Protein AF-A0A925CY85-F1 (afdb_monomer_lite)

pLDDT: mean 90.91, std 6.32, range [72.56, 98.31]

Structure (mmCIF, N/CA/C/O backbone):
data_AF-A0A925CY85-F1
#
_entry.id   AF-A0A925CY85-F1
#
loop_
_atom_site.group_PDB
_atom_site.id
_atom_site.type_symbol
_atom_site.label_atom_id
_atom_site.label_alt_id
_atom_site.label_comp_id
_atom_site.label_asym_id
_atom_site.label_entity_id
_atom_site.label_seq_id
_atom_site.pdbx_PDB_ins_code
_atom_site.Cartn_x
_atom_site.Cartn_y
_atom_site.Cartn_z
_atom_site.occupancy
_atom_site.B_iso_or_equiv
_atom_site.auth_seq_id
_atom_site.auth_comp_id
_atom_site.auth_asym_id
_atom_site.auth_atom_id
_atom_site.pdbx_PDB_model_num
ATOM 1 N N . MET A 1 1 ? -1.224 -1.350 -1.470 1.00 94.56 1 MET A N 1
ATOM 2 C CA . MET A 1 1 ? -0.127 -0.402 -1.163 1.00 94.56 1 MET A CA 1
ATOM 3 C C . MET A 1 1 ? 0.025 0.595 -2.302 1.00 94.56 1 MET A C 1
ATOM 5 O O . MET A 1 1 ? 0.038 0.187 -3.464 1.00 94.56 1 MET A O 1
ATOM 9 N N . CYS A 1 2 ? 0.116 1.885 -1.986 1.00 95.12 2 CYS A N 1
ATOM 10 C CA . CYS A 1 2 ? 0.264 2.967 -2.965 1.00 95.12 2 CYS A CA 1
ATOM 11 C C . CYS A 1 2 ? 1.039 4.148 -2.373 1.00 95.12 2 CYS A C 1
ATOM 13 O O . CYS A 1 2 ? 1.035 4.334 -1.166 1.00 95.12 2 CYS A O 1
ATOM 15 N N . ASP A 1 3 ? 1.688 4.954 -3.216 1.00 94.50 3 ASP A N 1
ATOM 16 C CA . ASP A 1 3 ? 2.442 6.128 -2.752 1.00 94.50 3 ASP A CA 1
ATOM 17 C C . ASP A 1 3 ? 1.539 7.226 -2.169 1.00 94.50 3 ASP A C 1
ATOM 19 O O . ASP A 1 3 ? 1.875 7.831 -1.151 1.00 94.50 3 ASP A O 1
ATOM 23 N N . TRP A 1 4 ? 0.383 7.442 -2.802 1.00 95.81 4 TRP A N 1
ATOM 24 C CA . TRP A 1 4 ? -0.590 8.467 -2.434 1.00 95.81 4 TRP A CA 1
ATOM 25 C C . TRP A 1 4 ? -2.009 7.905 -2.477 1.00 95.81 4 TRP A C 1
ATOM 27 O O . TRP A 1 4 ? -2.347 7.094 -3.349 1.00 95.81 4 TRP A O 1
ATOM 37 N N . PHE A 1 5 ? -2.841 8.397 -1.567 1.00 97.19 5 PHE A N 1
ATOM 38 C CA . PHE A 1 5 ? -4.257 8.083 -1.456 1.00 97.19 5 PHE A CA 1
ATOM 39 C C . PHE A 1 5 ? -5.014 9.316 -0.954 1.00 97.19 5 PHE A C 1
ATOM 41 O O . PHE A 1 5 ? -4.397 10.230 -0.408 1.00 97.19 5 PHE A O 1
ATOM 48 N N . ASP A 1 6 ? -6.334 9.334 -1.132 1.00 96.19 6 ASP A N 1
ATOM 49 C CA . ASP A 1 6 ? -7.233 10.369 -0.599 1.00 96.19 6 ASP A CA 1
ATOM 50 C C . ASP A 1 6 ? -6.870 10.732 0.853 1.00 96.19 6 ASP A C 1
ATOM 52 O O . ASP A 1 6 ? -6.558 9.808 1.600 1.00 96.19 6 ASP A O 1
ATOM 56 N N . PRO A 1 7 ? -6.861 12.005 1.294 1.00 96.06 7 PRO A N 1
ATOM 57 C CA . PRO A 1 7 ? -7.220 13.234 0.580 1.00 96.06 7 PRO A CA 1
ATOM 58 C C . PRO A 1 7 ? -6.088 13.846 -0.264 1.00 96.06 7 PRO A C 1
ATOM 60 O O . PRO A 1 7 ? -6.215 14.986 -0.713 1.00 96.06 7 PRO A O 1
ATOM 63 N N . ALA A 1 8 ? -4.972 13.139 -0.487 1.00 96.50 8 ALA A N 1
ATOM 64 C CA . ALA A 1 8 ? -3.963 13.603 -1.439 1.00 96.50 8 ALA A CA 1
ATOM 65 C C . ALA A 1 8 ? -4.581 13.739 -2.841 1.00 96.50 8 ALA A C 1
ATOM 67 O O . ALA A 1 8 ? -5.437 12.943 -3.236 1.00 96.50 8 ALA A O 1
ATOM 68 N N . TYR A 1 9 ? -4.125 14.717 -3.621 1.00 95.38 9 TYR A N 1
ATOM 69 C CA . TYR A 1 9 ? -4.682 14.989 -4.949 1.00 95.38 9 TYR A CA 1
ATOM 70 C C . TYR A 1 9 ? -3.633 15.364 -5.997 1.00 95.38 9 TYR A C 1
ATOM 72 O O . TYR A 1 9 ? -3.889 15.193 -7.193 1.00 95.38 9 TYR A O 1
ATOM 80 N N . LYS A 1 10 ? -2.435 15.819 -5.603 1.00 96.12 10 LYS A N 1
ATOM 81 C CA . LYS A 1 10 ? -1.433 16.352 -6.549 1.00 96.12 10 LYS A CA 1
ATOM 82 C C . LYS A 1 10 ? -0.906 15.307 -7.529 1.00 96.12 10 LYS A C 1
ATOM 84 O O . LYS A 1 10 ? -0.527 15.654 -8.644 1.00 96.12 10 LYS A O 1
ATOM 89 N N . ALA A 1 11 ? -0.913 14.024 -7.157 1.00 91.88 11 ALA A N 1
ATOM 90 C CA . ALA A 1 11 ? -0.515 12.950 -8.067 1.00 91.88 11 ALA A CA 1
ATOM 91 C C . ALA A 1 11 ? -1.596 12.563 -9.097 1.00 91.88 11 ALA A C 1
ATOM 93 O O . ALA A 1 11 ? -1.296 11.798 -10.010 1.00 91.88 11 ALA A O 1
ATOM 94 N N . GLY A 1 12 ? -2.832 13.070 -8.993 1.00 92.44 12 GLY A N 1
ATOM 95 C CA . GLY A 1 12 ? -3.877 12.920 -10.011 1.00 92.44 12 GLY A CA 1
ATOM 96 C C . GLY A 1 12 ? -4.324 11.473 -10.277 1.00 92.44 12 GLY A C 1
ATOM 97 O O . GLY A 1 12 ? -4.722 10.743 -9.368 1.00 92.44 12 GLY A O 1
ATOM 98 N N . GLY A 1 13 ? -4.286 11.049 -11.547 1.00 90.00 13 GLY A N 1
ATOM 99 C CA . GLY A 1 13 ? -4.771 9.738 -12.018 1.00 90.00 13 GLY A CA 1
ATOM 100 C C . GLY A 1 13 ? -4.262 8.512 -11.234 1.00 90.00 13 GLY A C 1
ATOM 101 O O . GLY A 1 13 ? -5.045 7.591 -10.971 1.00 90.00 13 GLY A O 1
ATOM 102 N N . PRO A 1 14 ? -2.983 8.469 -10.809 1.00 91.12 14 PRO A N 1
ATOM 103 C CA . PRO A 1 14 ? -2.481 7.588 -9.766 1.00 91.12 14 PRO A CA 1
ATOM 104 C C . PRO A 1 14 ? -3.442 7.329 -8.605 1.00 91.12 14 PRO A C 1
ATOM 106 O O . PRO A 1 14 ? -3.811 6.175 -8.385 1.00 91.12 14 PRO A O 1
ATOM 109 N N . ILE A 1 15 ? -3.891 8.388 -7.941 1.00 94.81 15 ILE A N 1
ATOM 110 C CA . ILE A 1 15 ? -4.735 8.336 -6.747 1.00 94.81 15 ILE A CA 1
ATOM 111 C C . ILE A 1 15 ? -6.141 7.867 -7.113 1.00 94.81 15 ILE A C 1
ATOM 113 O O . ILE A 1 15 ? -6.658 6.924 -6.513 1.00 94.81 15 ILE A O 1
ATOM 117 N N . ARG A 1 16 ? -6.738 8.451 -8.163 1.00 94.75 16 ARG A N 1
ATOM 118 C CA . ARG A 1 16 ? -8.114 8.115 -8.564 1.00 94.75 16 ARG A CA 1
ATOM 119 C C . ARG A 1 16 ? -8.278 6.639 -8.924 1.00 94.75 16 ARG A C 1
ATOM 121 O O . ARG A 1 16 ? -9.279 6.027 -8.569 1.00 94.75 16 ARG A O 1
ATOM 128 N N . SER A 1 17 ? -7.279 6.052 -9.580 1.00 93.38 17 SER A N 1
ATOM 129 C CA . SER A 1 17 ? -7.281 4.622 -9.892 1.00 93.38 17 SER A CA 1
ATOM 130 C C . SER A 1 17 ? -7.202 3.739 -8.644 1.00 93.38 17 SER A C 1
ATOM 132 O O . SER A 1 17 ? -7.844 2.695 -8.642 1.00 93.38 17 SER A O 1
ATOM 134 N N . CYS A 1 18 ? -6.442 4.126 -7.605 1.00 94.81 18 CYS A N 1
ATOM 135 C CA . CYS A 1 18 ? -6.414 3.391 -6.331 1.00 94.81 18 CYS A CA 1
ATOM 136 C C . CYS A 1 18 ? -7.798 3.384 -5.683 1.00 94.81 18 CYS A C 1
ATOM 138 O O . CYS A 1 18 ? -8.277 2.336 -5.265 1.00 94.81 18 CYS A O 1
ATOM 140 N N . ILE A 1 19 ? -8.420 4.566 -5.606 1.00 96.50 19 ILE A N 1
ATOM 141 C CA . ILE A 1 19 ? -9.729 4.756 -4.976 1.00 96.50 19 ILE A CA 1
ATOM 142 C C . ILE A 1 19 ? -10.776 3.920 -5.709 1.00 96.50 19 ILE A C 1
ATOM 144 O O . ILE A 1 19 ? -11.473 3.130 -5.085 1.00 96.50 19 ILE A O 1
ATOM 148 N N . ASN A 1 20 ? -10.850 4.044 -7.037 1.00 96.06 20 ASN A N 1
ATOM 149 C CA . ASN A 1 20 ? -11.813 3.289 -7.837 1.00 96.06 20 ASN A CA 1
ATOM 150 C C . ASN A 1 20 ? -11.626 1.774 -7.675 1.00 96.06 20 ASN A C 1
ATOM 152 O O . ASN A 1 20 ? -12.613 1.066 -7.524 1.00 96.06 20 ASN A O 1
ATOM 156 N N . PHE A 1 21 ? -10.379 1.288 -7.662 1.00 95.06 21 PHE A N 1
ATOM 157 C CA . PHE A 1 21 ? -10.089 -0.128 -7.436 1.00 95.06 21 PHE A CA 1
ATOM 158 C C . PHE A 1 21 ? -10.585 -0.599 -6.062 1.00 95.06 21 PHE A C 1
ATOM 160 O O . PHE A 1 21 ? -11.304 -1.589 -5.979 1.00 95.06 21 PHE A O 1
ATOM 167 N N . ALA A 1 22 ? -10.262 0.137 -4.994 1.00 96.69 22 ALA A N 1
ATO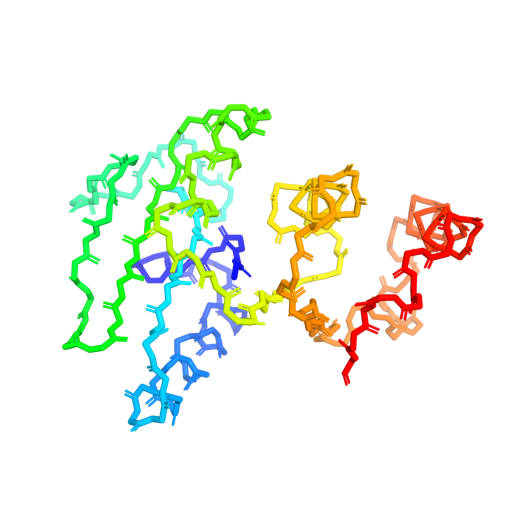M 168 C CA . ALA A 1 22 ? -10.711 -0.199 -3.645 1.00 96.69 22 ALA A CA 1
ATOM 169 C C . ALA A 1 22 ? -12.246 -0.225 -3.541 1.00 96.69 22 ALA A C 1
ATOM 171 O O . ALA A 1 22 ? -12.809 -1.165 -2.992 1.00 96.69 22 ALA A O 1
ATOM 172 N N . LEU A 1 23 ? -12.927 0.766 -4.126 1.00 96.62 23 LEU A N 1
ATOM 173 C CA . LEU A 1 23 ? -14.391 0.845 -4.127 1.00 96.62 23 LEU A CA 1
ATOM 174 C C . LEU A 1 23 ? -15.056 -0.278 -4.930 1.00 96.62 23 LEU A C 1
ATOM 176 O O . LEU A 1 23 ? -16.133 -0.730 -4.555 1.00 96.62 23 LEU A O 1
ATOM 180 N N . GLN A 1 24 ? -14.443 -0.716 -6.030 1.00 96.56 24 GLN A N 1
ATOM 181 C CA . GLN A 1 24 ? -14.961 -1.831 -6.826 1.00 96.56 24 GLN A CA 1
ATOM 182 C C . GLN A 1 24 ? -14.826 -3.170 -6.097 1.00 96.56 24 GLN A C 1
ATOM 184 O O . GLN A 1 24 ? -15.686 -4.026 -6.255 1.00 96.56 24 GLN A O 1
ATOM 189 N N . MET A 1 25 ? -13.782 -3.331 -5.283 1.00 95.62 25 MET A N 1
ATOM 190 C CA . MET A 1 25 ? -13.462 -4.593 -4.609 1.00 95.62 25 MET A CA 1
ATOM 191 C C . MET A 1 25 ? -14.063 -4.716 -3.201 1.00 95.62 25 MET A C 1
ATOM 193 O O . MET A 1 25 ? -14.086 -5.810 -2.648 1.00 95.62 25 MET A O 1
ATOM 197 N N . GLN A 1 26 ? -14.578 -3.628 -2.617 1.00 95.56 26 GLN A N 1
ATOM 198 C CA . GLN A 1 26 ? -15.019 -3.586 -1.212 1.00 95.56 26 GLN A CA 1
ATOM 199 C C . GLN A 1 26 ? -16.163 -4.554 -0.854 1.00 95.56 26 GLN A C 1
ATOM 201 O O . GLN A 1 26 ? -16.378 -4.824 0.322 1.00 95.56 26 GLN A O 1
ATOM 206 N N . ASN A 1 27 ? -16.925 -5.044 -1.838 1.00 95.44 27 ASN A N 1
ATOM 207 C CA . ASN A 1 27 ? -18.018 -5.996 -1.600 1.00 95.44 27 ASN A CA 1
ATOM 208 C C . ASN A 1 27 ? -17.538 -7.455 -1.576 1.00 95.44 27 ASN A C 1
ATOM 210 O O . ASN A 1 27 ? -18.267 -8.326 -1.114 1.00 95.44 27 ASN A O 1
ATOM 214 N N . GLU A 1 28 ? -16.339 -7.718 -2.096 1.00 96.38 28 GLU A N 1
ATOM 215 C CA . GLU A 1 28 ? -15.749 -9.057 -2.193 1.00 96.38 28 GLU A CA 1
ATOM 216 C C . GLU A 1 28 ? -14.571 -9.241 -1.227 1.00 96.38 28 GLU A C 1
ATOM 218 O O . GLU A 1 28 ? -14.235 -10.370 -0.879 1.00 96.38 28 GLU A O 1
ATOM 223 N N . TYR A 1 29 ? -13.943 -8.143 -0.791 1.00 96.50 29 TYR A N 1
ATOM 224 C CA . TYR A 1 29 ? -12.721 -8.163 0.008 1.00 96.50 29 TYR A CA 1
ATOM 225 C C . TYR A 1 29 ? -12.735 -7.092 1.099 1.00 96.50 29 TYR A C 1
ATOM 227 O O . TYR A 1 29 ? -13.185 -5.967 0.872 1.00 96.50 29 TYR A O 1
ATOM 235 N N . ASP A 1 30 ? -12.105 -7.404 2.233 1.00 97.50 30 ASP A N 1
ATOM 236 C CA . ASP A 1 30 ? -11.663 -6.404 3.203 1.00 97.50 30 ASP A CA 1
ATOM 237 C C . ASP A 1 30 ? -10.412 -5.690 2.676 1.00 97.50 30 ASP A C 1
ATOM 239 O O . ASP A 1 30 ? -9.343 -6.283 2.493 1.00 97.50 30 ASP A O 1
ATOM 243 N N . ILE A 1 31 ? -10.529 -4.391 2.411 1.00 98.06 31 ILE A N 1
ATOM 244 C CA . ILE A 1 31 ? -9.473 -3.619 1.759 1.00 98.06 31 ILE A CA 1
ATOM 245 C C . ILE A 1 31 ? -8.666 -2.826 2.785 1.00 98.06 31 ILE A C 1
ATOM 247 O O . ILE A 1 31 ? -9.163 -1.909 3.439 1.00 98.06 31 ILE A O 1
ATOM 251 N N . PHE A 1 32 ? -7.363 -3.107 2.835 1.00 98.31 32 PHE A N 1
ATOM 252 C CA . PHE A 1 32 ? -6.396 -2.374 3.649 1.00 98.31 32 PHE A CA 1
ATOM 253 C C . PHE A 1 32 ? -5.425 -1.586 2.766 1.00 98.31 32 PHE A C 1
ATOM 255 O O . PHE A 1 32 ? -4.652 -2.136 1.973 1.00 98.31 32 PHE A O 1
ATOM 262 N N . ILE A 1 33 ? -5.441 -0.266 2.912 1.00 98.12 33 ILE A N 1
ATOM 263 C CA . ILE A 1 33 ? -4.648 0.659 2.108 1.00 98.12 33 ILE A CA 1
ATOM 264 C C . ILE A 1 33 ? -3.530 1.231 2.965 1.00 98.12 33 ILE A C 1
ATOM 266 O O . ILE A 1 33 ? -3.754 2.085 3.811 1.00 98.12 33 ILE A O 1
ATOM 270 N N . LEU A 1 34 ? -2.301 0.800 2.702 1.00 97.75 34 LEU A N 1
ATOM 271 C CA . LEU A 1 34 ? -1.106 1.443 3.240 1.00 97.75 34 LEU A CA 1
ATOM 272 C C . LEU A 1 34 ? -0.572 2.484 2.246 1.00 97.75 34 LEU A C 1
ATOM 274 O O . LEU A 1 34 ? -0.282 2.132 1.093 1.00 97.75 34 LEU A O 1
ATOM 278 N N . THR A 1 35 ? -0.439 3.731 2.705 1.00 97.44 35 THR A N 1
ATOM 279 C CA . THR A 1 35 ? -0.061 4.904 1.897 1.00 97.44 35 THR A CA 1
ATOM 280 C C . THR A 1 35 ? 0.783 5.909 2.682 1.00 97.44 35 THR A C 1
ATOM 282 O O . THR A 1 35 ? 0.879 5.819 3.902 1.00 97.44 35 THR A O 1
ATOM 285 N N . GLY A 1 36 ? 1.399 6.877 1.997 1.00 96.56 36 GLY A N 1
ATOM 286 C CA . GLY A 1 36 ? 2.131 7.967 2.648 1.00 96.56 36 GLY A CA 1
ATOM 287 C C . GLY A 1 36 ? 1.214 9.022 3.245 1.00 96.56 36 GLY A C 1
ATOM 288 O O . GLY A 1 36 ? 0.123 9.261 2.731 1.00 96.56 36 GLY A O 1
ATOM 289 N N . ASN A 1 37 ? 1.677 9.680 4.307 1.00 97.25 37 ASN A N 1
ATOM 290 C CA . ASN A 1 37 ? 0.946 10.772 4.949 1.00 97.25 37 ASN A CA 1
ATOM 291 C C . ASN A 1 37 ? 1.180 12.154 4.314 1.00 97.25 37 ASN A C 1
ATOM 293 O O . ASN A 1 37 ? 0.705 13.133 4.871 1.00 97.25 37 ASN A O 1
ATOM 297 N N . LYS A 1 38 ? 1.896 12.261 3.188 1.00 96.25 38 LYS A N 1
ATOM 298 C CA . LYS A 1 38 ? 2.172 13.527 2.478 1.00 96.25 38 LYS A CA 1
ATOM 299 C C . LYS A 1 38 ? 1.662 13.451 1.047 1.00 96.25 38 LYS A C 1
ATOM 301 O O . LYS A 1 38 ? 1.666 12.374 0.449 1.00 96.25 38 LYS A O 1
ATOM 306 N N . ASP A 1 39 ? 1.277 14.590 0.482 1.00 96.19 39 ASP A N 1
ATOM 307 C CA . ASP A 1 39 ? 0.961 14.680 -0.945 1.00 96.19 39 ASP A CA 1
ATOM 308 C C . ASP A 1 39 ? 2.248 14.761 -1.796 1.00 96.19 39 ASP A C 1
ATOM 310 O O . ASP A 1 39 ? 3.366 14.901 -1.291 1.00 96.19 39 ASP A O 1
ATOM 314 N N . LEU A 1 40 ? 2.110 14.635 -3.115 1.00 95.00 40 LEU A N 1
ATOM 315 C CA . LEU A 1 40 ? 3.217 14.697 -4.059 1.00 95.00 40 LEU A CA 1
ATOM 316 C C . LEU A 1 40 ? 3.980 16.024 -3.920 1.00 95.00 40 LEU A C 1
ATOM 318 O O . LEU A 1 40 ? 3.428 17.097 -4.154 1.00 95.00 40 LEU A O 1
ATOM 322 N N . ASN A 1 41 ? 5.278 15.903 -3.627 1.00 93.88 41 ASN A N 1
ATOM 323 C CA . ASN A 1 41 ? 6.241 16.989 -3.410 1.00 93.88 41 ASN A CA 1
ATOM 324 C C . ASN A 1 41 ? 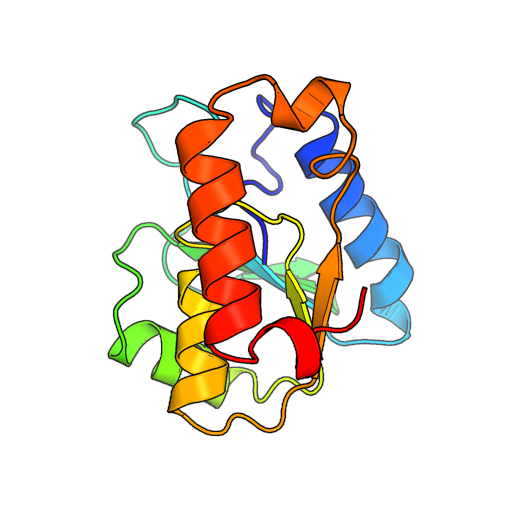6.005 17.855 -2.161 1.00 93.88 41 ASN A C 1
ATOM 326 O O . ASN A 1 41 ? 6.719 18.841 -1.984 1.00 93.88 41 ASN A O 1
ATOM 330 N N . ASP A 1 42 ? 5.083 17.472 -1.275 1.00 95.06 42 ASP A N 1
ATOM 331 C CA 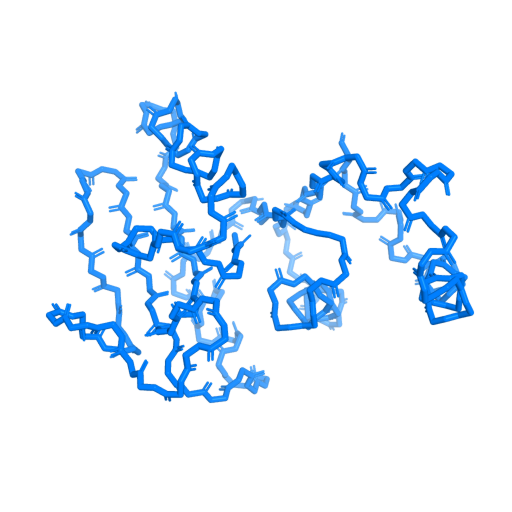. ASP A 1 42 ? 4.874 18.183 -0.015 1.00 95.06 42 ASP A CA 1
ATOM 332 C C . ASP A 1 42 ? 5.812 17.689 1.086 1.00 95.06 42 ASP A C 1
ATOM 334 O O . ASP A 1 42 ? 6.143 16.503 1.187 1.00 95.06 42 ASP A O 1
ATOM 338 N N . THR A 1 43 ? 6.236 18.620 1.939 1.00 93.25 43 THR A N 1
ATOM 339 C CA . THR A 1 43 ? 7.033 18.323 3.136 1.00 93.25 43 THR A CA 1
ATOM 340 C C . THR A 1 43 ? 6.162 18.088 4.360 1.00 93.25 43 THR A C 1
ATOM 342 O O . THR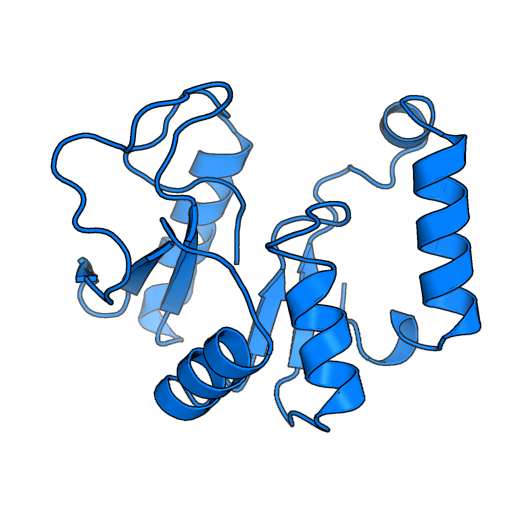 A 1 43 ? 6.550 17.297 5.223 1.00 93.25 43 THR A O 1
ATOM 345 N N . GLU A 1 44 ? 4.987 18.712 4.403 1.00 95.56 44 GLU A N 1
ATOM 346 C CA . GLU A 1 44 ? 4.052 18.623 5.519 1.00 95.56 44 GLU A CA 1
ATOM 347 C C . GLU A 1 44 ? 3.074 17.451 5.353 1.00 95.56 44 GLU A C 1
ATOM 349 O O . GLU A 1 44 ? 2.698 17.111 4.225 1.00 95.56 44 GLU A O 1
ATOM 354 N N . PRO A 1 45 ? 2.643 16.822 6.460 1.00 96.44 45 PRO A N 1
ATOM 355 C CA . PRO A 1 45 ? 1.577 15.831 6.429 1.00 96.44 45 PRO A CA 1
ATOM 356 C C . PRO A 1 45 ? 0.236 16.390 5.930 1.00 96.44 45 PRO A C 1
ATOM 358 O O . PRO A 1 45 ? -0.069 17.578 6.065 1.00 96.44 45 PRO A O 1
ATOM 361 N N . LEU A 1 46 ? -0.602 15.501 5.400 1.00 96.69 46 LEU A N 1
ATOM 362 C CA . LEU A 1 46 ? -1.983 15.775 5.017 1.00 96.69 46 LEU A CA 1
ATOM 363 C C . LEU A 1 46 ? -2.774 16.285 6.229 1.00 96.69 46 LEU A C 1
ATOM 365 O O . LEU A 1 46 ? -2.782 15.674 7.299 1.00 96.69 46 LEU A O 1
ATOM 369 N N . LYS A 1 47 ? -3.473 17.408 6.052 1.00 94.50 47 LYS A N 1
ATOM 370 C CA . LYS A 1 47 ? -4.297 18.005 7.109 1.00 94.50 47 LYS A CA 1
ATOM 371 C C . LYS A 1 47 ? -5.467 17.089 7.467 1.00 94.50 47 LYS A C 1
ATOM 373 O O . LYS A 1 47 ? -6.119 16.544 6.583 1.00 94.50 47 LYS A O 1
ATOM 378 N N . GLY A 1 48 ? -5.752 16.966 8.763 1.00 92.00 48 GLY A N 1
ATOM 379 C CA . GLY A 1 48 ? -6.869 16.161 9.272 1.00 92.00 48 GLY A CA 1
ATOM 380 C C . GLY A 1 48 ? -6.644 14.646 9.221 1.00 92.00 48 GLY A C 1
ATOM 381 O O . GLY A 1 48 ? -7.542 13.897 9.588 1.00 92.00 48 GLY A O 1
ATOM 382 N N . ILE A 1 49 ? -5.461 14.194 8.796 1.00 94.88 49 ILE A N 1
ATOM 383 C CA . ILE A 1 49 ? -5.078 12.783 8.793 1.00 94.88 49 ILE A CA 1
ATOM 384 C C . ILE A 1 49 ? -4.260 12.464 10.037 1.00 94.88 49 ILE A C 1
ATOM 386 O O . ILE A 1 49 ? -3.287 13.153 10.349 1.00 94.88 49 ILE A O 1
ATOM 390 N N . ILE A 1 50 ? -4.630 11.383 10.722 1.00 94.75 50 ILE A N 1
ATOM 391 C CA . ILE A 1 50 ? -3.855 10.867 11.845 1.00 94.75 50 ILE A CA 1
ATOM 392 C C . ILE A 1 50 ? -2.884 9.831 11.288 1.00 94.75 50 ILE A C 1
ATOM 394 O O . ILE A 1 50 ? -3.283 8.831 10.694 1.00 94.75 50 ILE A O 1
ATOM 398 N N . SER A 1 51 ? -1.592 10.104 11.437 1.00 95.88 51 SER A N 1
ATOM 399 C CA . SER A 1 51 ? -0.555 9.213 10.920 1.00 95.88 51 SER A CA 1
ATOM 400 C C . SER A 1 51 ? -0.385 7.975 11.797 1.00 95.88 51 SER A C 1
ATOM 402 O O . SER A 1 51 ? -0.701 7.975 12.983 1.00 95.88 51 SER A O 1
ATOM 404 N N . ASP A 1 52 ? 0.166 6.933 11.188 1.00 96.00 52 ASP A N 1
ATOM 405 C CA . ASP A 1 52 ? 0.674 5.730 11.837 1.00 96.00 52 ASP A CA 1
ATOM 406 C C . ASP A 1 52 ? -0.370 4.863 12.575 1.00 96.00 52 ASP A C 1
ATOM 408 O O . ASP A 1 52 ? -0.025 4.042 13.436 1.00 96.00 52 ASP A O 1
ATOM 412 N N . GLN A 1 53 ? -1.633 4.948 12.148 1.00 95.38 53 GLN A N 1
ATOM 413 C CA . GLN A 1 53 ? -2.738 4.112 12.623 1.00 95.38 53 GLN A CA 1
ATOM 414 C C . GLN A 1 53 ? -3.734 3.758 11.509 1.00 95.38 53 GLN A C 1
ATOM 416 O O . GLN A 1 53 ? -3.849 4.473 10.512 1.00 95.38 53 GLN A O 1
ATOM 421 N N . TRP A 1 54 ? -4.467 2.654 11.687 1.00 97.19 54 TRP A N 1
ATOM 422 C CA . TRP A 1 54 ? -5.584 2.300 10.813 1.00 97.19 54 TRP A CA 1
ATOM 423 C C . TRP A 1 54 ? -6.789 3.181 11.112 1.00 97.19 54 TRP A C 1
ATOM 425 O O . TRP A 1 54 ? -7.223 3.291 12.256 1.00 97.19 54 TRP A O 1
ATOM 435 N N . GLN A 1 55 ? -7.355 3.766 10.066 1.00 96.00 55 GLN A N 1
ATOM 436 C CA . GLN A 1 55 ? -8.576 4.555 10.130 1.00 96.00 55 GLN A CA 1
ATOM 437 C C . GLN A 1 55 ? -9.598 4.030 9.125 1.00 96.00 55 GLN A C 1
ATOM 439 O O . GLN A 1 55 ? -9.255 3.650 8.002 1.00 96.00 55 GLN A O 1
ATOM 444 N N . THR A 1 56 ? -10.862 4.009 9.538 1.00 96.69 56 THR A N 1
ATOM 445 C CA . THR A 1 56 ? -11.976 3.629 8.669 1.00 96.69 56 THR A CA 1
ATOM 446 C C . THR A 1 56 ? -12.159 4.686 7.589 1.00 96.69 56 THR A C 1
ATOM 448 O O . THR A 1 56 ? -12.355 5.862 7.887 1.00 96.69 56 THR A O 1
ATOM 451 N N . TYR A 1 57 ? -12.091 4.257 6.332 1.00 96.25 57 TYR A N 1
ATOM 452 C CA . TYR A 1 57 ? -12.427 5.076 5.171 1.00 96.25 57 TYR A CA 1
ATOM 453 C C . TYR A 1 57 ? -13.878 4.839 4.746 1.00 96.25 57 TYR A C 1
ATOM 455 O O . TYR A 1 57 ? -14.616 5.786 4.484 1.00 96.25 57 TYR A O 1
ATOM 463 N N . ARG A 1 58 ? -14.277 3.562 4.708 1.00 94.81 58 ARG A N 1
ATOM 464 C CA . ARG A 1 58 ? -15.638 3.039 4.491 1.00 94.81 58 ARG A CA 1
ATOM 465 C C . ARG A 1 58 ? -15.764 1.695 5.211 1.00 94.81 58 ARG A C 1
ATOM 467 O O . ARG A 1 58 ? -14.749 1.183 5.673 1.00 94.81 58 ARG A O 1
ATOM 474 N N . ASP A 1 59 ? -16.963 1.119 5.254 1.00 89.88 59 ASP A N 1
ATOM 475 C CA . ASP A 1 59 ? -17.266 -0.118 5.996 1.00 89.88 59 ASP A CA 1
ATOM 476 C C . ASP A 1 59 ? -16.197 -1.216 5.818 1.00 89.88 59 ASP A C 1
ATOM 478 O O . ASP A 1 59 ? -15.618 -1.664 6.806 1.00 89.88 59 ASP A O 1
ATOM 482 N N . ASN A 1 60 ? -15.824 -1.531 4.571 1.00 95.88 60 ASN A N 1
ATOM 483 C CA . ASN A 1 60 ? -14.819 -2.560 4.248 1.00 95.88 60 ASN A CA 1
ATOM 484 C C . ASN A 1 60 ? -13.487 -1.980 3.740 1.00 95.88 60 ASN A C 1
ATOM 486 O O . ASN A 1 60 ? -12.714 -2.663 3.068 1.00 95.88 60 ASN A O 1
ATOM 490 N N . ILE A 1 61 ? -13.212 -0.697 4.003 1.00 98.19 61 ILE A N 1
ATOM 491 C CA . ILE A 1 61 ? -11.975 -0.040 3.564 1.00 98.19 61 ILE A CA 1
ATOM 492 C C . ILE A 1 61 ? -11.321 0.668 4.743 1.00 98.19 61 ILE A C 1
ATOM 494 O O . ILE A 1 61 ? -11.862 1.625 5.301 1.00 98.19 61 ILE A O 1
ATOM 498 N N . ARG A 1 62 ? -10.097 0.256 5.065 1.00 98.25 62 ARG A N 1
ATOM 499 C CA . ARG A 1 62 ? -9.251 0.887 6.082 1.00 98.25 62 ARG A CA 1
ATOM 500 C C . ARG A 1 62 ? -8.008 1.466 5.433 1.00 98.25 62 ARG A C 1
ATOM 502 O O . ARG A 1 62 ? -7.435 0.868 4.522 1.00 98.25 62 ARG A O 1
ATOM 509 N N . VAL A 1 63 ? -7.572 2.625 5.911 1.00 98.31 63 VAL A N 1
ATOM 510 C CA . VAL A 1 63 ? -6.387 3.315 5.395 1.00 98.31 63 VAL A CA 1
ATOM 511 C C . VAL A 1 63 ? -5.409 3.558 6.536 1.00 98.31 63 VAL A C 1
ATOM 513 O O . VAL A 1 63 ? -5.813 3.919 7.636 1.00 98.31 63 VAL A O 1
ATOM 516 N N . TYR A 1 64 ? -4.125 3.351 6.268 1.00 98.06 64 TYR A N 1
ATOM 517 C CA . TYR A 1 64 ? -3.012 3.666 7.153 1.00 98.06 64 TYR A CA 1
ATOM 518 C C . TYR A 1 64 ? -2.104 4.665 6.450 1.00 98.06 64 TYR A C 1
ATOM 520 O O . TYR A 1 64 ? -1.491 4.345 5.424 1.00 98.06 64 TYR A O 1
ATOM 528 N N . TYR A 1 65 ? -2.002 5.867 7.011 1.00 97.88 65 TYR A N 1
ATOM 529 C CA . TYR A 1 65 ? -1.129 6.921 6.503 1.00 97.88 65 TYR A CA 1
ATOM 530 C C . TYR A 1 65 ? 0.191 6.879 7.256 1.00 97.88 65 TYR A C 1
ATOM 532 O O . TYR A 1 65 ? 0.294 7.332 8.392 1.00 97.88 65 TYR A O 1
ATOM 540 N N . ASN A 1 66 ? 1.212 6.321 6.623 1.00 96.31 66 ASN A N 1
ATOM 541 C CA . ASN A 1 66 ? 2.527 6.180 7.217 1.00 96.31 66 ASN A CA 1
ATOM 542 C C . ASN A 1 66 ? 3.265 7.527 7.218 1.00 96.31 66 ASN A C 1
ATOM 544 O O . ASN A 1 66 ? 3.614 8.047 6.150 1.00 96.31 66 ASN A O 1
ATOM 548 N N . GLY A 1 67 ? 3.531 8.047 8.416 1.00 93.44 67 GLY A N 1
ATOM 549 C CA . GLY A 1 67 ? 4.420 9.183 8.667 1.00 93.44 67 GLY A CA 1
ATOM 550 C C . GLY A 1 67 ? 5.820 8.771 9.118 1.00 93.44 67 GLY A C 1
ATOM 551 O O . GLY A 1 67 ? 6.759 9.560 8.986 1.00 93.44 67 GLY A O 1
ATOM 552 N N . GLY A 1 68 ? 5.967 7.534 9.604 1.00 86.81 68 GLY A N 1
ATOM 553 C CA . GLY A 1 68 ? 7.224 6.968 10.086 1.00 86.81 68 GLY A CA 1
ATOM 554 C C . GLY A 1 68 ? 8.076 6.236 9.039 1.00 86.81 68 GLY A C 1
ATOM 555 O O . GLY A 1 68 ? 7.842 6.273 7.830 1.00 86.81 68 GLY A O 1
ATOM 556 N N . GLY A 1 69 ? 9.117 5.554 9.519 1.00 86.88 69 GLY A N 1
ATOM 557 C CA . GLY A 1 69 ? 9.969 4.691 8.699 1.00 86.88 69 GLY A CA 1
ATOM 558 C C . GLY A 1 69 ? 9.417 3.267 8.569 1.00 86.88 69 GLY A C 1
ATOM 559 O O . GLY A 1 69 ? 8.927 2.689 9.534 1.00 86.88 69 GLY A O 1
ATOM 560 N N . MET A 1 70 ? 9.578 2.658 7.394 1.00 89.38 70 MET A N 1
ATOM 561 C CA . MET A 1 70 ? 9.112 1.293 7.102 1.00 89.38 70 MET A CA 1
ATOM 562 C C . MET A 1 70 ? 10.192 0.242 7.378 1.00 89.38 70 MET A C 1
ATOM 564 O O . MET A 1 70 ? 10.740 -0.398 6.477 1.00 89.38 70 MET A O 1
ATOM 568 N N . SER A 1 71 ? 10.545 0.102 8.652 1.00 91.75 71 SER A N 1
ATOM 569 C CA . SER A 1 71 ? 11.513 -0.895 9.109 1.00 91.75 71 SER A CA 1
ATOM 570 C C . SER A 1 71 ? 10.990 -2.335 8.962 1.00 91.75 71 SER A C 1
ATOM 572 O O . SER A 1 71 ? 9.814 -2.592 8.713 1.00 91.75 71 SER A O 1
ATOM 574 N N . GLN A 1 72 ? 11.869 -3.309 9.201 1.00 90.19 72 GLN A N 1
ATOM 575 C CA . GLN A 1 72 ? 11.489 -4.723 9.313 1.00 90.19 72 GLN A CA 1
ATOM 576 C C . GLN A 1 72 ? 10.414 -4.962 10.391 1.00 90.19 72 GLN A C 1
ATOM 578 O O . GLN A 1 72 ? 9.492 -5.750 10.186 1.00 90.19 72 GLN A O 1
ATOM 583 N N . SER A 1 73 ? 10.502 -4.265 11.532 1.00 92.56 73 SER A N 1
ATOM 584 C CA . SER A 1 73 ? 9.511 -4.373 12.609 1.00 92.56 73 SER A CA 1
ATOM 585 C C . SER A 1 73 ? 8.160 -3.779 12.216 1.00 92.56 73 SER A C 1
ATOM 587 O O . SER A 1 73 ? 7.129 -4.347 12.572 1.00 92.56 73 SER A O 1
ATOM 589 N N . PHE A 1 74 ? 8.158 -2.696 11.435 1.00 94.75 74 PHE A N 1
ATOM 590 C CA . PHE A 1 74 ? 6.942 -2.125 10.868 1.00 94.75 74 PHE A CA 1
ATOM 591 C C . PHE A 1 74 ? 6.232 -3.133 9.959 1.00 94.75 74 PHE A C 1
ATOM 593 O O . PHE A 1 74 ? 5.061 -3.432 10.178 1.00 94.75 74 PHE A O 1
ATOM 600 N N . TRP A 1 75 ? 6.943 -3.726 8.996 1.00 94.00 75 TRP A N 1
ATOM 601 C CA . TRP A 1 75 ? 6.342 -4.710 8.093 1.00 94.00 75 TRP A CA 1
ATOM 602 C C . TRP A 1 75 ? 5.824 -5.938 8.834 1.00 94.00 75 TRP A C 1
ATOM 604 O O . TRP A 1 75 ? 4.710 -6.380 8.566 1.00 94.00 75 TRP A O 1
ATOM 614 N N . LYS A 1 76 ? 6.582 -6.434 9.819 1.00 93.69 76 LYS A N 1
ATOM 615 C CA . LYS A 1 76 ? 6.136 -7.534 10.680 1.00 93.69 76 LYS A CA 1
ATOM 616 C C . LYS A 1 76 ? 4.836 -7.194 11.401 1.00 93.69 76 LYS A C 1
ATOM 618 O O . LYS A 1 76 ? 3.927 -8.014 11.406 1.00 93.69 76 LYS A O 1
ATOM 623 N N . LYS A 1 77 ? 4.735 -5.993 11.982 1.00 94.75 77 LYS A N 1
ATOM 624 C CA . LYS A 1 77 ? 3.511 -5.519 12.639 1.00 94.75 77 LYS A CA 1
ATOM 625 C C . LYS A 1 77 ? 2.342 -5.505 11.652 1.00 94.75 77 LYS A C 1
ATOM 627 O O . LYS A 1 77 ? 1.352 -6.180 11.892 1.00 94.75 77 LYS A O 1
ATOM 632 N N . ILE A 1 78 ? 2.485 -4.781 10.543 1.00 95.94 78 ILE A N 1
ATOM 633 C CA . ILE A 1 78 ? 1.416 -4.565 9.559 1.00 95.94 78 ILE A CA 1
ATOM 634 C C . ILE A 1 78 ? 0.915 -5.887 8.967 1.00 95.94 78 ILE A C 1
ATOM 636 O O . ILE A 1 78 ? -0.289 -6.112 8.893 1.00 95.94 78 ILE A O 1
ATOM 640 N N . ILE A 1 79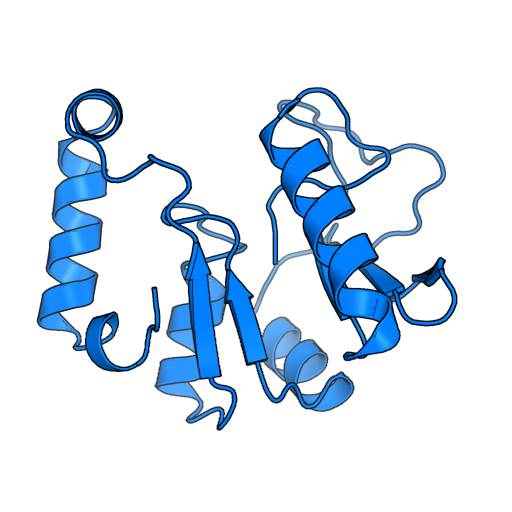 ? 1.823 -6.777 8.563 1.00 94.44 79 ILE A N 1
ATOM 641 C CA . ILE A 1 79 ? 1.449 -8.059 7.956 1.00 94.44 79 ILE A CA 1
ATOM 642 C C . ILE A 1 79 ? 0.810 -9.001 8.981 1.00 94.44 79 ILE A C 1
ATOM 644 O O . ILE A 1 79 ? -0.161 -9.668 8.642 1.00 94.44 79 ILE A O 1
ATOM 648 N N . ASN A 1 80 ? 1.301 -9.037 10.223 1.00 93.69 80 ASN A N 1
ATOM 649 C CA . ASN A 1 80 ? 0.699 -9.869 11.268 1.00 93.69 80 ASN A CA 1
ATOM 650 C C . ASN A 1 80 ? -0.667 -9.350 11.726 1.00 93.69 80 ASN A C 1
ATOM 652 O O . ASN A 1 80 ? -1.504 -10.148 12.127 1.00 93.69 80 ASN A O 1
ATOM 656 N N . GLU A 1 81 ? -0.874 -8.034 11.698 1.00 95.44 81 GLU A N 1
ATOM 657 C CA . GLU A 1 81 ? -2.140 -7.405 12.076 1.00 95.44 81 GLU A CA 1
ATOM 658 C C . GLU A 1 81 ? -3.230 -7.642 11.025 1.00 95.44 81 GLU A C 1
ATOM 660 O O . GLU A 1 81 ? -4.370 -7.914 11.384 1.00 95.44 81 GLU A O 1
ATOM 665 N N . ILE A 1 82 ? -2.884 -7.562 9.735 1.00 96.19 82 ILE A N 1
ATOM 666 C CA . ILE A 1 82 ? -3.850 -7.748 8.640 1.00 96.19 82 ILE A CA 1
ATOM 667 C C . ILE A 1 82 ? -4.035 -9.227 8.279 1.00 96.19 82 ILE A C 1
ATOM 669 O O . ILE A 1 82 ? -5.124 -9.616 7.881 1.00 96.19 82 ILE A O 1
ATOM 673 N N . GLN A 1 83 ? -2.970 -10.031 8.363 1.00 95.44 83 GLN A N 1
ATOM 674 C CA . GLN A 1 83 ? -2.910 -11.400 7.832 1.00 95.44 83 GLN A CA 1
ATOM 675 C C . GLN A 1 83 ? -3.427 -11.502 6.378 1.00 95.44 83 GLN A C 1
ATOM 677 O O . GLN A 1 83 ? -4.370 -12.239 6.107 1.00 95.44 83 GLN A O 1
ATOM 682 N N . PRO A 1 84 ? -2.840 -10.755 5.421 1.00 96.12 84 PRO A N 1
ATOM 683 C CA . PRO A 1 84 ? -3.418 -10.615 4.088 1.00 96.12 84 PRO A CA 1
ATOM 684 C C . PRO A 1 84 ? -3.305 -11.897 3.252 1.00 96.12 84 PRO A C 1
ATOM 686 O O . PRO A 1 84 ? -2.226 -12.479 3.155 1.00 96.12 84 PRO A O 1
ATOM 689 N N . ASP A 1 85 ? -4.368 -12.246 2.524 1.00 96.12 85 ASP A N 1
ATOM 690 C CA . ASP A 1 85 ? -4.312 -13.250 1.449 1.00 96.12 85 ASP A CA 1
ATOM 691 C C . ASP A 1 85 ? -3.605 -12.712 0.196 1.00 96.12 85 ASP A C 1
ATOM 693 O O . ASP A 1 85 ? -2.907 -13.437 -0.520 1.00 96.12 85 ASP A O 1
ATOM 697 N N . PHE A 1 86 ? -3.767 -11.411 -0.063 1.00 95.81 86 PHE A N 1
ATOM 698 C CA . PHE A 1 86 ? -3.237 -10.720 -1.235 1.00 95.81 86 PHE A CA 1
ATOM 699 C C . PHE A 1 86 ? -2.577 -9.400 -0.846 1.00 95.81 86 PHE A C 1
ATOM 701 O O . PHE A 1 86 ? -3.109 -8.613 -0.065 1.00 95.81 86 PHE A O 1
ATOM 708 N N . ILE A 1 87 ? -1.434 -9.106 -1.463 1.00 96.06 87 ILE A N 1
ATOM 709 C CA . ILE A 1 87 ? -0.762 -7.811 -1.346 1.00 96.06 87 ILE A CA 1
ATOM 710 C C . ILE A 1 87 ? -0.696 -7.186 -2.733 1.00 96.06 87 ILE A C 1
ATOM 712 O O . ILE A 1 87 ? 0.115 -7.569 -3.576 1.00 96.06 87 ILE A O 1
ATOM 716 N N . TYR A 1 88 ? -1.549 -6.188 -2.949 1.00 95.88 88 TYR A N 1
ATOM 717 C CA . TYR A 1 88 ? -1.607 -5.438 -4.196 1.00 95.88 88 TYR A CA 1
ATOM 718 C C . TYR A 1 88 ? -0.651 -4.235 -4.170 1.00 95.88 88 TYR A C 1
ATOM 720 O O . TYR A 1 88 ? -0.816 -3.288 -3.390 1.00 95.88 88 TYR A O 1
ATOM 728 N N . LEU A 1 89 ? 0.360 -4.266 -5.034 1.00 94.94 89 LEU A N 1
ATOM 729 C CA . LEU A 1 89 ? 1.383 -3.242 -5.215 1.00 94.94 89 LEU A CA 1
ATOM 730 C C . LEU A 1 89 ? 1.000 -2.368 -6.414 1.00 94.94 89 LEU A C 1
ATOM 732 O O . LEU A 1 89 ? 1.126 -2.778 -7.568 1.00 94.94 89 LEU A O 1
ATOM 736 N N . ASN A 1 90 ? 0.546 -1.141 -6.156 1.00 92.75 90 ASN A N 1
ATOM 737 C CA . ASN A 1 90 ? -0.010 -0.273 -7.201 1.00 92.75 90 ASN A CA 1
ATOM 738 C C . ASN A 1 90 ? 1.042 0.554 -7.974 1.00 92.75 90 ASN A C 1
ATOM 740 O O . ASN A 1 90 ? 0.743 1.601 -8.553 1.00 92.75 90 ASN A O 1
ATOM 744 N N . SER A 1 91 ? 2.296 0.118 -7.922 1.00 89.00 91 SER A N 1
ATOM 745 C CA . SER A 1 91 ? 3.460 0.733 -8.554 1.00 89.00 91 SER A CA 1
ATOM 746 C C . SER A 1 91 ? 4.521 -0.347 -8.768 1.00 89.00 91 SER A C 1
ATOM 748 O O . SER A 1 91 ? 4.493 -1.387 -8.113 1.00 89.00 91 SER A O 1
ATOM 750 N N . VAL A 1 92 ? 5.464 -0.101 -9.681 1.00 88.00 92 VAL A N 1
ATOM 751 C CA . VAL A 1 92 ? 6.613 -0.998 -9.931 1.00 88.00 92 VAL A CA 1
ATOM 752 C C . VAL A 1 92 ? 7.871 -0.497 -9.236 1.00 88.00 92 VAL A C 1
ATOM 754 O O . VAL A 1 92 ? 8.701 -1.275 -8.775 1.00 88.00 92 VAL A O 1
ATOM 757 N N . PHE A 1 93 ? 8.043 0.824 -9.198 1.00 88.06 93 PHE A N 1
ATOM 758 C CA . PHE A 1 93 ? 9.313 1.451 -8.836 1.00 88.06 93 PHE A CA 1
ATOM 759 C C . PHE A 1 93 ? 9.255 2.196 -7.498 1.00 88.06 93 PHE A C 1
ATOM 761 O O . PHE A 1 93 ? 10.243 2.832 -7.122 1.00 88.06 93 PHE A O 1
ATOM 768 N N . SER A 1 94 ? 8.130 2.133 -6.776 1.00 90.81 94 SER A N 1
ATOM 769 C CA . SER A 1 94 ? 8.038 2.734 -5.445 1.00 90.81 94 SER A CA 1
ATOM 770 C C . SER A 1 94 ? 8.943 1.990 -4.470 1.00 90.81 94 SER A C 1
ATOM 772 O O . SER A 1 94 ? 8.764 0.804 -4.196 1.00 90.81 94 SER A O 1
ATOM 774 N N . ARG A 1 95 ? 9.937 2.687 -3.920 1.00 89.12 95 ARG A N 1
ATOM 775 C CA . ARG A 1 95 ? 10.810 2.114 -2.891 1.00 89.12 95 ARG A CA 1
ATOM 776 C C . ARG A 1 95 ? 10.017 1.691 -1.643 1.00 89.12 95 ARG A C 1
ATOM 778 O O . ARG A 1 95 ? 10.092 0.506 -1.319 1.00 89.12 95 ARG A O 1
ATOM 785 N N . PRO A 1 96 ? 9.270 2.593 -0.977 1.00 90.75 96 PRO A N 1
ATOM 786 C CA . PRO A 1 96 ? 8.531 2.246 0.237 1.00 90.75 96 PRO A CA 1
ATOM 787 C C . PRO A 1 96 ? 7.325 1.332 -0.018 1.00 90.75 96 PRO A C 1
ATOM 789 O O . PRO A 1 96 ? 7.112 0.406 0.751 1.00 90.75 96 PRO A O 1
ATOM 792 N N . TYR A 1 97 ? 6.574 1.517 -1.110 1.00 92.56 97 TYR A N 1
ATOM 793 C CA . TYR A 1 97 ? 5.280 0.833 -1.295 1.00 92.56 97 TYR A CA 1
ATOM 794 C C . TYR A 1 97 ? 5.297 -0.318 -2.306 1.00 92.56 97 TYR A C 1
ATOM 796 O O . TYR A 1 97 ? 4.257 -0.923 -2.564 1.00 92.56 97 TYR A O 1
ATOM 804 N N . THR A 1 98 ? 6.458 -0.639 -2.881 1.00 91.88 98 THR A N 1
ATOM 805 C CA . THR A 1 98 ? 6.622 -1.792 -3.780 1.00 91.88 98 THR A CA 1
ATOM 806 C C . THR A 1 98 ? 7.856 -2.597 -3.418 1.00 91.88 98 THR A C 1
ATOM 808 O O . THR A 1 98 ? 7.749 -3.772 -3.094 1.00 91.88 98 THR A O 1
ATOM 811 N N . ILE A 1 99 ? 9.037 -1.978 -3.451 1.00 89.94 99 ILE A N 1
ATOM 812 C CA . ILE A 1 99 ? 10.308 -2.705 -3.363 1.00 89.94 99 ILE A CA 1
ATOM 813 C C . ILE A 1 99 ? 10.519 -3.283 -1.962 1.00 89.94 99 ILE A C 1
ATOM 815 O O . ILE A 1 99 ? 10.801 -4.472 -1.832 1.00 89.94 99 ILE A O 1
ATOM 819 N N . GLN A 1 100 ? 10.375 -2.465 -0.919 1.00 90.69 100 GLN A N 1
ATOM 820 C CA . GLN A 1 100 ? 10.525 -2.909 0.469 1.00 90.69 100 GLN A CA 1
ATOM 821 C C . GLN A 1 100 ? 9.535 -4.016 0.872 1.00 90.69 100 GLN A C 1
ATOM 823 O O . GLN A 1 100 ? 10.013 -5.061 1.315 1.00 90.69 100 GLN A O 1
ATOM 828 N N . PRO A 1 101 ? 8.206 -3.871 0.686 1.00 90.06 101 PRO A N 1
ATOM 829 C CA . PRO A 1 101 ? 7.254 -4.907 1.087 1.00 90.06 101 PRO A CA 1
ATOM 830 C C . PRO A 1 101 ? 7.442 -6.203 0.294 1.00 90.06 101 PRO A C 1
ATOM 832 O O . PRO A 1 101 ? 7.359 -7.289 0.854 1.00 90.06 101 PRO A O 1
ATOM 835 N N . MET A 1 102 ? 7.778 -6.116 -0.993 1.00 90.31 102 MET A N 1
ATOM 836 C CA . MET A 1 102 ? 8.081 -7.284 -1.823 1.00 9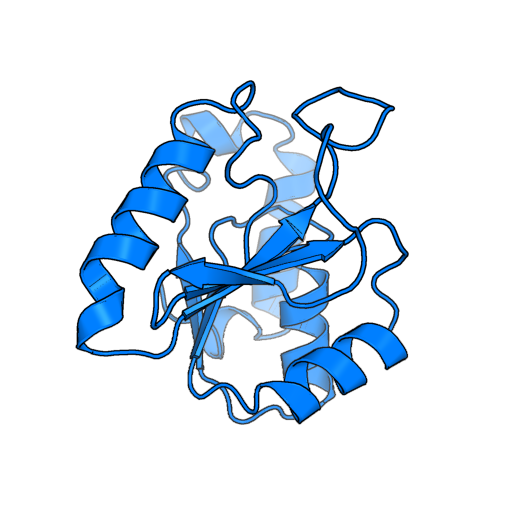0.31 102 MET A CA 1
ATOM 837 C C . MET A 1 102 ? 9.335 -8.032 -1.341 1.00 90.31 102 MET A C 1
ATOM 839 O O . MET A 1 102 ? 9.315 -9.259 -1.234 1.00 90.31 102 MET A O 1
ATOM 843 N N . ILE A 1 103 ? 10.423 -7.316 -1.024 1.00 88.94 103 ILE A N 1
ATOM 844 C CA . ILE A 1 103 ? 11.630 -7.927 -0.442 1.00 88.94 103 ILE A CA 1
ATOM 845 C C . ILE A 1 103 ? 11.299 -8.552 0.916 1.00 88.94 103 ILE A C 1
ATOM 847 O O . ILE A 1 103 ? 11.700 -9.685 1.174 1.00 88.94 103 ILE A O 1
ATOM 851 N N . TYR A 1 104 ? 10.540 -7.842 1.754 1.00 90.12 104 TYR A N 1
ATOM 852 C CA . TYR A 1 104 ? 10.100 -8.329 3.056 1.00 90.12 104 TYR A CA 1
ATOM 853 C C . TYR A 1 104 ? 9.329 -9.648 2.947 1.00 90.12 104 TYR A C 1
ATOM 855 O O . TYR A 1 104 ? 9.683 -10.617 3.617 1.00 90.12 104 TYR A O 1
ATOM 863 N N . CYS A 1 105 ? 8.327 -9.706 2.064 1.00 89.31 105 CYS A N 1
ATOM 864 C CA . CYS A 1 105 ? 7.502 -10.896 1.865 1.00 89.31 105 CYS A CA 1
ATOM 865 C C . CYS A 1 105 ? 8.337 -12.085 1.396 1.00 89.31 105 CYS A C 1
ATOM 867 O O . CYS A 1 105 ? 8.179 -13.189 1.913 1.00 89.31 105 CYS A O 1
ATOM 869 N N . LYS A 1 106 ? 9.279 -11.849 0.473 1.00 86.12 106 LYS A N 1
ATOM 870 C CA . LYS A 1 106 ? 10.174 -12.899 -0.014 1.00 86.12 106 LYS A CA 1
ATOM 871 C C . LYS A 1 106 ? 11.090 -13.447 1.082 1.00 86.12 106 LYS A C 1
ATOM 873 O O . LYS A 1 106 ? 11.281 -14.655 1.151 1.00 86.12 106 LYS A O 1
ATOM 878 N N . LEU A 1 107 ? 11.695 -12.578 1.892 1.00 88.62 107 LEU A N 1
ATOM 879 C CA . LEU A 1 107 ? 12.630 -13.002 2.939 1.00 88.62 107 LEU A CA 1
ATOM 880 C C . LEU A 1 107 ? 11.921 -13.647 4.134 1.00 88.62 107 LEU A C 1
ATOM 882 O O . LEU A 1 107 ? 12.493 -14.524 4.770 1.00 88.62 107 LEU A O 1
ATOM 886 N N . SER A 1 108 ? 10.691 -13.224 4.424 1.00 87.88 108 SER A N 1
ATOM 887 C CA . SER A 1 108 ? 9.932 -13.687 5.592 1.00 87.88 108 SER A CA 1
ATOM 888 C C . SER A 1 108 ? 9.008 -14.871 5.292 1.00 87.88 108 SER A C 1
ATOM 890 O O . SER A 1 108 ? 8.343 -15.351 6.202 1.00 87.88 108 SER A O 1
ATOM 892 N N . GLY A 1 109 ? 8.939 -15.332 4.037 1.00 85.62 109 GLY A N 1
ATOM 893 C CA . GLY A 1 109 ? 8.090 -16.461 3.643 1.00 85.62 109 GLY A CA 1
ATOM 894 C C . GLY A 1 109 ? 6.594 -16.195 3.834 1.00 85.62 109 GLY A C 1
ATOM 895 O O . GLY A 1 109 ? 5.855 -17.101 4.203 1.00 85.62 109 GLY A O 1
ATOM 896 N N . ILE A 1 110 ? 6.151 -14.951 3.624 1.00 88.50 110 ILE A N 1
ATOM 897 C CA . ILE A 1 110 ? 4.738 -14.578 3.778 1.00 88.50 110 ILE A CA 1
ATOM 898 C C . ILE A 1 110 ? 3.899 -15.319 2.728 1.00 88.50 110 ILE A C 1
ATOM 900 O O . ILE A 1 110 ? 4.208 -15.257 1.540 1.00 88.50 110 ILE A O 1
ATOM 904 N N . GLY A 1 111 ? 2.833 -15.996 3.167 1.00 86.69 111 GLY A N 1
ATOM 905 C CA . GLY A 1 111 ? 1.948 -16.790 2.299 1.00 86.69 111 GLY A CA 1
ATOM 906 C C . GLY A 1 111 ? 1.028 -15.972 1.384 1.00 86.69 111 GLY A C 1
ATOM 907 O O . GLY A 1 111 ? 0.387 -16.537 0.500 1.00 86.69 111 GLY A O 1
ATOM 908 N N . ALA A 1 112 ? 0.974 -14.653 1.575 1.00 92.31 112 ALA A N 1
ATOM 909 C CA . ALA A 1 112 ? 0.178 -13.741 0.766 1.00 92.31 112 ALA A CA 1
ATOM 910 C C . ALA A 1 112 ? 0.645 -13.718 -0.697 1.00 92.31 112 ALA A C 1
ATOM 912 O O . ALA A 1 112 ? 1.841 -13.608 -0.990 1.00 92.31 112 ALA A O 1
ATOM 913 N N . LYS A 1 113 ? -0.302 -13.720 -1.636 1.00 93.12 113 LYS A N 1
ATOM 914 C CA . LYS A 1 113 ? -0.008 -13.566 -3.066 1.00 93.12 113 LYS A CA 1
ATOM 915 C C . LYS A 1 113 ? 0.336 -12.110 -3.378 1.00 93.12 113 LYS A C 1
ATOM 917 O O . LYS A 1 113 ? -0.469 -11.207 -3.149 1.00 93.12 113 LYS A O 1
ATOM 922 N N . LEU A 1 114 ? 1.521 -11.870 -3.941 1.00 93.50 114 LEU A N 1
ATOM 923 C CA . LEU A 1 114 ? 1.925 -10.540 -4.401 1.00 93.50 114 LEU A CA 1
ATOM 924 C C . LEU A 1 114 ? 1.330 -10.267 -5.788 1.00 93.50 114 LEU A C 1
ATOM 926 O O . LEU A 1 114 ? 1.662 -10.957 -6.750 1.00 93.50 114 LEU A O 1
ATOM 930 N N . ILE A 1 115 ? 0.504 -9.229 -5.904 1.00 93.88 115 ILE A N 1
ATOM 931 C CA . ILE A 1 115 ? -0.045 -8.751 -7.179 1.00 93.88 115 ILE A CA 1
ATOM 932 C C . ILE A 1 115 ? 0.581 -7.390 -7.476 1.00 93.88 115 ILE A C 1
ATOM 934 O O . ILE A 1 115 ? 0.512 -6.488 -6.646 1.00 93.88 115 ILE A O 1
ATOM 938 N N . MET A 1 116 ? 1.195 -7.209 -8.641 1.00 91.69 116 MET A N 1
ATOM 939 C CA . MET A 1 116 ? 1.838 -5.956 -9.033 1.00 91.69 116 MET A CA 1
ATOM 940 C C . MET A 1 116 ? 1.153 -5.356 -10.249 1.00 91.69 116 MET A C 1
ATOM 942 O O . MET A 1 116 ? 1.165 -5.937 -11.326 1.00 91.69 116 MET A O 1
ATOM 946 N N . SER A 1 117 ? 0.658 -4.128 -10.105 1.00 90.38 117 SER A N 1
ATOM 947 C CA . SER A 1 117 ? 0.065 -3.385 -11.212 1.00 90.38 117 SER A CA 1
ATOM 948 C C . SER A 1 117 ? 1.088 -2.440 -11.841 1.00 90.38 117 SER A C 1
ATOM 950 O O . SER A 1 117 ? 1.491 -1.451 -11.217 1.00 90.38 117 SER A O 1
ATOM 952 N N . PRO A 1 118 ? 1.525 -2.693 -13.090 1.00 83.38 118 PRO A N 1
ATOM 953 C CA . PRO A 1 118 ? 2.589 -1.917 -13.699 1.00 83.38 118 PRO A CA 1
ATOM 954 C C . PRO A 1 118 ? 2.147 -0.540 -14.186 1.00 83.38 118 PRO A C 1
ATOM 956 O O . PRO A 1 118 ? 2.999 0.307 -14.439 1.00 83.38 118 PRO A O 1
ATOM 959 N N . ARG A 1 119 ? 0.839 -0.304 -14.354 1.00 83.44 119 ARG A N 1
ATOM 960 C CA . ARG A 1 119 ? 0.241 0.996 -14.721 1.00 83.44 119 ARG A CA 1
ATOM 961 C C . ARG A 1 119 ? 0.937 1.725 -15.883 1.00 83.44 119 ARG A C 1
ATOM 963 O O . ARG A 1 119 ? 1.104 2.939 -15.866 1.00 83.44 119 ARG A O 1
ATOM 970 N N . GLY A 1 120 ? 1.397 0.979 -16.889 1.00 81.44 120 GLY A N 1
ATOM 971 C CA . GLY A 1 120 ? 2.124 1.524 -18.043 1.00 81.44 120 GLY A CA 1
ATOM 972 C C . GLY A 1 120 ? 3.585 1.921 -17.777 1.00 81.44 120 GLY A C 1
ATOM 973 O O . GLY A 1 120 ? 4.281 2.303 -18.715 1.00 81.44 120 GLY A O 1
ATOM 974 N N . MET A 1 121 ? 4.098 1.767 -16.551 1.00 83.69 121 MET A N 1
ATOM 975 C CA . MET A 1 121 ? 5.477 2.114 -16.171 1.00 83.69 121 MET A CA 1
ATOM 976 C C . MET A 1 121 ? 6.543 1.232 -16.839 1.00 83.69 121 MET A C 1
ATOM 978 O O . MET A 1 121 ? 7.719 1.600 -16.856 1.00 83.69 121 MET A O 1
ATOM 982 N N . LEU A 1 122 ? 6.135 0.088 -17.393 1.00 82.56 122 LEU A N 1
ATOM 983 C CA . LEU A 1 122 ? 6.985 -0.828 -18.157 1.00 82.56 122 LEU A CA 1
ATOM 984 C C . LEU A 1 122 ? 6.979 -0.547 -19.670 1.00 82.56 122 LEU A C 1
ATOM 986 O O . LEU A 1 122 ? 7.690 -1.219 -20.412 1.00 82.56 122 LEU A O 1
ATOM 990 N N . ARG A 1 123 ? 6.207 0.440 -20.153 1.00 83.19 123 ARG A N 1
ATOM 991 C CA . ARG A 1 123 ? 6.224 0.819 -21.575 1.00 83.19 123 ARG A CA 1
ATOM 992 C C . ARG A 1 123 ? 7.575 1.451 -21.950 1.00 83.19 123 ARG A C 1
ATOM 994 O O . ARG A 1 123 ? 8.158 2.154 -21.119 1.00 83.19 123 ARG A O 1
ATOM 1001 N N . PRO A 1 124 ? 8.055 1.292 -23.200 1.00 79.94 124 PRO A N 1
ATOM 1002 C CA . PRO A 1 124 ? 9.330 1.869 -23.641 1.00 79.94 124 PRO A CA 1
ATOM 1003 C C . PRO A 1 124 ? 9.451 3.377 -23.370 1.00 79.94 124 PRO A C 1
ATOM 1005 O O . PRO A 1 124 ? 10.460 3.834 -22.831 1.00 79.94 124 PRO A O 1
ATOM 1008 N N . SER A 1 125 ? 8.377 4.130 -23.629 1.00 81.31 125 SER A N 1
ATOM 1009 C CA . SER A 1 125 ? 8.290 5.578 -23.387 1.00 81.31 125 SER A CA 1
ATOM 1010 C C . SER A 1 125 ? 8.425 5.978 -21.913 1.00 81.31 125 SER A C 1
ATOM 1012 O O . SER A 1 125 ? 8.841 7.095 -21.615 1.00 81.31 125 SER A O 1
ATOM 1014 N N . ALA A 1 126 ? 8.111 5.081 -20.974 1.00 77.56 126 ALA A N 1
ATOM 1015 C CA . ALA A 1 126 ? 8.296 5.301 -19.542 1.00 77.56 126 ALA A CA 1
ATOM 1016 C C . ALA A 1 126 ? 9.676 4.823 -19.059 1.00 77.56 126 ALA A C 1
ATOM 1018 O O . ALA A 1 126 ? 10.256 5.411 -18.138 1.00 77.56 126 ALA A O 1
ATOM 1019 N N . LEU A 1 127 ? 10.217 3.760 -19.663 1.00 78.19 127 LEU A N 1
ATOM 1020 C CA . LEU A 1 127 ? 11.520 3.185 -19.315 1.00 78.19 127 LEU A CA 1
ATOM 1021 C C . LEU A 1 127 ? 12.705 4.051 -19.759 1.00 78.19 127 LEU A C 1
ATOM 1023 O O . LEU A 1 127 ? 13.762 3.958 -19.139 1.00 78.19 127 LEU A O 1
ATOM 1027 N N . GLN A 1 128 ? 12.547 4.906 -20.773 1.00 76.94 128 GLN A N 1
ATOM 1028 C CA . GLN A 1 128 ? 13.606 5.832 -21.201 1.00 76.94 128 GLN A CA 1
ATOM 1029 C C . GLN A 1 128 ? 14.013 6.823 -20.093 1.00 76.94 128 GLN A C 1
ATOM 1031 O O . GLN A 1 128 ? 15.186 7.170 -19.962 1.00 76.94 128 GLN A O 1
ATOM 1036 N N . PHE A 1 129 ? 13.078 7.208 -19.219 1.00 72.56 129 PHE A N 1
ATOM 1037 C CA . PHE A 1 129 ? 13.356 8.084 -18.082 1.00 72.56 129 PHE A CA 1
ATOM 1038 C C . PHE A 1 129 ? 13.970 7.301 -16.915 1.00 72.56 129 PHE A C 1
ATOM 1040 O O . PHE A 1 129 ? 13.358 6.367 -16.386 1.00 72.56 129 PHE A O 1
ATOM 1047 N N . LYS A 1 130 ? 15.165 7.717 -16.464 1.00 75.94 130 LYS A N 1
ATOM 1048 C CA . LYS A 1 130 ? 15.970 7.017 -15.434 1.00 75.94 130 LYS A CA 1
ATOM 1049 C C . LYS A 1 130 ? 16.257 5.552 -15.818 1.00 75.94 130 LYS A C 1
ATOM 1051 O O . LYS A 1 130 ? 16.258 4.664 -14.960 1.00 75.94 130 LYS A O 1
ATOM 1056 N N . SER A 1 131 ? 16.501 5.318 -17.107 1.00 76.56 131 SER A N 1
ATOM 1057 C CA . SER A 1 131 ? 16.600 3.996 -17.734 1.00 76.56 131 SER A CA 1
ATOM 1058 C C . SER A 1 131 ? 17.600 3.061 -17.056 1.00 76.56 131 SER A C 1
ATOM 1060 O O . SER A 1 131 ? 17.259 1.911 -16.796 1.00 76.56 131 SER A O 1
ATOM 1062 N N . THR A 1 132 ? 18.782 3.545 -16.672 1.00 78.81 132 THR A N 1
ATOM 1063 C CA . THR A 1 132 ? 19.804 2.730 -15.994 1.00 78.81 132 THR A CA 1
ATOM 1064 C C . THR A 1 132 ? 19.298 2.156 -14.672 1.00 78.81 132 THR A C 1
ATOM 1066 O O . THR A 1 132 ? 19.394 0.953 -14.443 1.00 78.81 132 THR A O 1
ATOM 1069 N N . LYS A 1 133 ? 18.680 2.986 -13.817 1.00 81.38 133 LYS A N 1
ATOM 1070 C CA . LYS A 1 133 ? 18.154 2.548 -12.510 1.00 81.38 133 LYS A CA 1
ATOM 1071 C C . LYS A 1 133 ? 17.006 1.552 -12.673 1.00 81.38 133 LYS A C 1
ATOM 1073 O O . LYS A 1 133 ? 16.954 0.562 -11.951 1.00 81.38 133 LYS A O 1
ATOM 1078 N N . LYS A 1 134 ? 16.105 1.797 -13.631 1.00 82.12 134 LYS A N 1
ATOM 1079 C CA . LYS A 1 134 ? 14.964 0.910 -13.903 1.00 82.12 134 LYS A CA 1
ATOM 1080 C C . LYS A 1 134 ? 15.412 -0.429 -14.487 1.00 82.12 134 LYS A C 1
ATOM 1082 O O . LYS A 1 134 ? 14.962 -1.466 -14.015 1.00 82.12 134 LYS A O 1
ATOM 1087 N N . LYS A 1 135 ? 16.332 -0.425 -15.457 1.00 82.62 135 LYS A N 1
ATOM 1088 C CA . LYS A 1 135 ? 16.898 -1.651 -16.043 1.00 82.62 135 LYS A CA 1
ATOM 1089 C C . LYS A 1 135 ? 17.649 -2.476 -15.000 1.00 82.62 135 LYS A C 1
ATOM 1091 O O . LYS A 1 135 ? 17.431 -3.680 -14.928 1.00 82.62 135 LYS A O 1
ATOM 1096 N N . LEU A 1 136 ? 18.462 -1.833 -14.158 1.00 83.38 136 LEU A N 1
ATOM 1097 C CA . LEU A 1 136 ? 19.160 -2.511 -13.066 1.00 83.38 136 LEU A CA 1
ATOM 1098 C C . LEU A 1 136 ? 18.173 -3.159 -12.090 1.00 83.38 136 LEU A C 1
ATOM 1100 O O . LEU A 1 136 ? 18.314 -4.335 -11.770 1.00 83.38 136 LEU A O 1
ATOM 1104 N N . PHE A 1 137 ? 17.138 -2.423 -11.676 1.00 85.25 137 PHE A N 1
ATOM 1105 C CA . PHE A 1 137 ? 16.086 -2.952 -10.811 1.00 85.25 137 PHE A CA 1
ATOM 1106 C C . PHE A 1 137 ? 15.386 -4.173 -11.424 1.00 85.25 137 PHE A C 1
ATOM 1108 O O . PHE A 1 137 ? 15.283 -5.209 -10.773 1.00 85.25 137 PHE A O 1
ATOM 1115 N N . LEU A 1 138 ? 14.959 -4.090 -12.688 1.00 83.69 138 LEU A N 1
ATOM 1116 C CA . LEU A 1 138 ? 14.313 -5.209 -13.382 1.00 83.69 138 LEU A CA 1
ATOM 1117 C C . LEU A 1 138 ? 15.253 -6.417 -13.518 1.00 83.69 138 LEU A C 1
ATOM 1119 O O . LEU A 1 138 ? 14.831 -7.557 -13.328 1.00 83.69 138 LEU A O 1
ATOM 1123 N N . SER A 1 139 ? 16.539 -6.177 -13.784 1.00 83.12 139 SER A N 1
ATOM 1124 C CA . SER A 1 139 ? 17.552 -7.233 -13.832 1.00 83.12 139 SER A CA 1
ATOM 1125 C C . SER A 1 139 ? 17.740 -7.903 -12.469 1.00 83.12 139 SER A C 1
ATOM 1127 O O . SER A 1 139 ? 17.822 -9.127 -12.398 1.00 83.12 139 SER A O 1
ATOM 1129 N N . MET A 1 140 ? 17.752 -7.131 -11.378 1.00 82.56 140 MET A N 1
ATOM 1130 C CA . MET A 1 140 ? 17.822 -7.663 -10.013 1.00 82.56 140 MET A CA 1
ATOM 1131 C C . MET A 1 140 ? 16.571 -8.471 -9.652 1.00 82.56 140 MET A C 1
ATOM 1133 O O . MET A 1 140 ? 16.700 -9.566 -9.111 1.00 82.56 140 MET A O 1
ATOM 1137 N N . LEU A 1 141 ? 15.368 -7.999 -10.002 1.00 82.75 141 LEU A N 1
ATOM 1138 C CA . LEU A 1 141 ? 14.129 -8.771 -9.822 1.00 82.75 141 LEU A CA 1
ATOM 1139 C C . LEU A 1 141 ? 14.178 -10.119 -10.547 1.00 82.75 141 LEU A C 1
ATOM 1141 O O . LEU A 1 141 ? 13.690 -11.133 -10.031 1.00 82.75 141 LEU A O 1
ATOM 1145 N N . LYS A 1 142 ? 14.771 -10.130 -11.746 1.00 82.69 142 LYS A N 1
ATOM 1146 C CA . LYS A 1 142 ? 14.960 -11.346 -12.531 1.00 82.69 142 LYS A CA 1
ATOM 1147 C C . LYS A 1 142 ? 15.967 -12.286 -11.868 1.00 82.69 142 LYS A C 1
ATOM 1149 O O . LYS A 1 142 ? 15.620 -13.434 -11.602 1.00 82.69 142 LYS A O 1
ATOM 1154 N N . GLY A 1 143 ? 17.161 -11.789 -11.541 1.00 80.56 143 GLY A N 1
ATOM 1155 C CA . GLY A 1 143 ? 18.239 -12.574 -10.927 1.00 80.56 143 GLY A CA 1
ATOM 1156 C C . GLY A 1 143 ? 17.877 -13.140 -9.553 1.00 80.56 143 GLY A C 1
ATOM 1157 O O . GLY A 1 143 ? 18.202 -14.279 -9.247 1.00 80.56 143 GLY A O 1
ATOM 1158 N N . LEU A 1 144 ? 17.118 -12.389 -8.754 1.00 77.75 144 LEU A N 1
ATOM 1159 C CA . LEU A 1 144 ? 16.633 -12.843 -7.452 1.00 77.75 144 LEU A CA 1
ATOM 1160 C C . LEU A 1 144 ? 15.406 -13.762 -7.558 1.00 77.75 144 LEU A C 1
ATOM 1162 O O . LEU A 1 144 ? 14.887 -14.170 -6.527 1.00 77.75 144 LEU A O 1
ATOM 1166 N N . GLY A 1 145 ? 14.866 -14.056 -8.742 1.00 79.38 145 GLY A N 1
ATOM 1167 C CA . GLY A 1 145 ? 13.658 -14.882 -8.864 1.00 79.38 145 GLY A CA 1
ATOM 1168 C C . GLY A 1 145 ? 12.384 -14.242 -8.290 1.00 79.38 145 GLY A C 1
ATOM 1169 O O . GLY A 1 145 ? 11.359 -14.907 -8.222 1.00 79.38 145 GLY A O 1
ATOM 1170 N N . ILE A 1 146 ? 12.417 -12.960 -7.900 1.00 78.06 146 ILE A N 1
ATOM 1171 C CA . ILE A 1 146 ? 11.269 -12.248 -7.309 1.00 78.06 146 ILE A CA 1
ATOM 1172 C C . ILE A 1 146 ? 10.118 -12.136 -8.319 1.00 78.06 146 ILE A C 1
ATOM 1174 O O . ILE A 1 146 ? 8.954 -12.235 -7.959 1.00 78.06 146 ILE A O 1
ATOM 1178 N N . HIS A 1 147 ? 10.436 -12.016 -9.605 1.00 78.69 147 HIS A N 1
ATOM 1179 C CA . HIS A 1 147 ? 9.440 -12.057 -10.678 1.00 78.69 147 HIS A CA 1
ATOM 1180 C C . HIS A 1 147 ? 8.585 -13.340 -10.701 1.00 78.69 147 HIS A C 1
ATOM 1182 O O . HIS A 1 147 ? 7.533 -13.328 -11.321 1.00 78.69 147 HIS A O 1
ATOM 1188 N N . ARG A 1 148 ? 9.019 -14.440 -10.062 1.00 79.88 148 ARG A N 1
ATOM 1189 C CA . ARG A 1 148 ? 8.269 -15.709 -10.022 1.00 79.88 148 ARG A CA 1
ATOM 1190 C C . ARG A 1 148 ? 7.168 -15.731 -8.965 1.00 79.88 148 ARG A C 1
ATOM 1192 O O . ARG A 1 148 ? 6.265 -16.546 -9.071 1.00 79.88 148 ARG A O 1
ATOM 1199 N N . ILE A 1 149 ? 7.269 -14.874 -7.948 1.00 80.38 149 ILE A N 1
ATOM 1200 C CA . ILE A 1 149 ? 6.281 -14.770 -6.862 1.00 80.38 149 ILE A CA 1
ATOM 1201 C C . ILE A 1 149 ? 5.297 -13.613 -7.078 1.00 80.38 149 ILE A C 1
ATOM 1203 O O . ILE A 1 149 ? 4.373 -13.440 -6.291 1.00 80.38 149 ILE A O 1
ATOM 1207 N N . ILE A 1 150 ? 5.524 -12.796 -8.110 1.00 83.62 150 ILE A N 1
ATOM 1208 C CA . ILE A 1 150 ? 4.678 -11.657 -8.460 1.00 83.62 150 ILE A CA 1
ATOM 1209 C C . ILE A 1 150 ? 3.728 -12.071 -9.577 1.00 83.62 150 ILE A C 1
ATOM 1211 O O . ILE A 1 150 ? 4.163 -12.524 -10.635 1.00 83.62 150 ILE A O 1
ATOM 1215 N N . HIS A 1 151 ? 2.445 -11.824 -9.354 1.00 86.31 151 HIS A N 1
ATOM 1216 C CA . HIS A 1 151 ? 1.402 -11.893 -10.366 1.00 86.31 151 HIS A CA 1
ATOM 1217 C C . HIS A 1 151 ? 1.177 -10.495 -10.957 1.00 86.31 151 HIS A C 1
ATOM 1219 O O . HIS A 1 151 ? 1.180 -9.511 -10.216 1.00 86.31 151 HIS A O 1
ATOM 1225 N N . PHE A 1 152 ? 1.026 -10.407 -12.278 1.00 79.50 152 PHE A N 1
ATOM 1226 C CA . PHE A 1 152 ? 0.782 -9.158 -13.010 1.00 79.50 152 PHE A CA 1
ATOM 1227 C C . PHE A 1 152 ? -0.663 -9.067 -13.486 1.00 79.50 152 PHE A C 1
ATOM 1229 O O . PHE A 1 152 ? -1.224 -10.138 -13.810 1.00 79.50 152 PHE A O 1
#

Secondary structure (DSSP, 8-state):
--S--TT--TT-HHHHHHHHHHHHHTTTS-EEEEEESB-TT-SSBPTTPPTTSEEEEETTEEEEEE-S---HHHHHHHHHHH--SEEEES-SS-IIIIIHHHHHHHHHT--SEEEE--TTTTSHHHHTTTHHHHHHHHHHHHHTTGGGTEE-

Radius of gyration: 15.33 Å; chains: 1; bounding box: 38×35×36 Å

Foldseek 3Di:
DAADEPPAPPVPPRHVVVVVVCVVCQVPAQAEAEYAQDHVPDPDGDPPDDADDWDDPDPRYIYHHHPDDCDLVNLVVVCVVCVAQAQEQADDPDPRRHVVNLVSCVVVVRNHQYEYDHVCCPPPVNCVVVVVVVVVSVVVCVVVVSVVRYHD

Sequence (152 aa):
MCDWFDPAYKAGGPIRSCINFALQMQNEYDIFILTGNKDLNDTEPLKGIISDQWQTYRDNIRVYYNGGGMSQSFWKKIINEIQPDFIYLNSVFSRPYTIQPMIYCKLSGIGAKLIMSPRGMLRPSALQFKSTKKKLFLSMLKGLGIHRIIHF